Protein AF-A0A5M3X8I7-F1 (afdb_monomer)

Structure (mmCIF, N/CA/C/O backbone):
data_AF-A0A5M3X8I7-F1
#
_entry.id   AF-A0A5M3X8I7-F1
#
loop_
_atom_site.group_PDB
_atom_site.id
_atom_site.type_symbol
_atom_site.label_atom_id
_atom_site.label_alt_id
_atom_site.label_comp_id
_atom_site.label_asym_id
_atom_site.label_entity_id
_atom_site.label_seq_id
_atom_site.pdbx_PDB_ins_code
_atom_site.Cartn_x
_atom_site.Cartn_y
_atom_site.Cartn_z
_atom_site.occupancy
_atom_site.B_iso_or_equiv
_atom_site.auth_seq_id
_atom_site.auth_comp_id
_atom_site.auth_asym_id
_atom_site.auth_atom_id
_atom_site.pdbx_PDB_model_num
ATOM 1 N N . MET A 1 1 ? 16.905 9.679 -18.415 1.00 58.31 1 MET A N 1
ATOM 2 C CA . MET A 1 1 ? 16.364 8.327 -18.148 1.00 58.31 1 MET A CA 1
ATOM 3 C C . MET A 1 1 ? 16.527 7.873 -16.680 1.00 58.3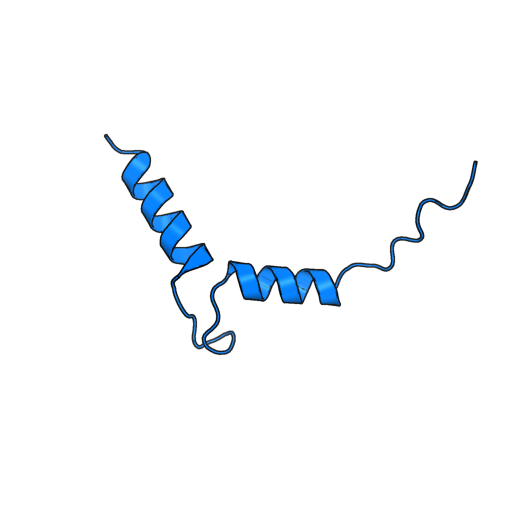1 1 MET A C 1
ATOM 5 O O . MET A 1 1 ? 16.861 6.725 -16.449 1.00 58.31 1 MET A O 1
ATOM 9 N N . ARG A 1 2 ? 16.303 8.728 -15.662 1.00 61.12 2 ARG A N 1
ATOM 10 C CA . ARG A 1 2 ? 16.466 8.337 -14.232 1.00 61.12 2 ARG A CA 1
ATOM 11 C C . ARG A 1 2 ? 15.227 8.586 -13.355 1.00 61.12 2 ARG A C 1
ATOM 13 O O . ARG A 1 2 ? 15.187 8.128 -12.227 1.00 61.12 2 ARG A O 1
ATOM 20 N N . ARG A 1 3 ? 14.226 9.319 -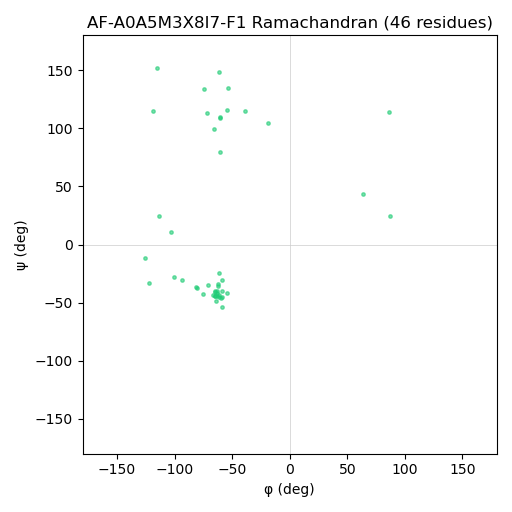13.861 1.00 61.44 3 ARG A N 1
ATOM 21 C CA . ARG A 1 3 ? 13.032 9.718 -13.092 1.00 61.44 3 ARG A CA 1
ATOM 22 C C . ARG A 1 3 ? 11.844 8.761 -13.248 1.00 61.44 3 ARG A C 1
ATOM 24 O O . ARG A 1 3 ? 11.111 8.602 -12.286 1.00 61.44 3 ARG A O 1
ATOM 31 N N . LEU A 1 4 ? 11.695 8.102 -14.406 1.00 69.50 4 LEU A N 1
ATOM 32 C CA . LEU A 1 4 ? 10.613 7.130 -14.634 1.00 69.50 4 LEU A CA 1
ATOM 33 C C . LEU A 1 4 ? 10.748 5.915 -13.710 1.00 69.50 4 LEU A C 1
ATOM 35 O O . LEU A 1 4 ? 9.823 5.642 -12.968 1.00 69.50 4 LEU A O 1
ATOM 39 N N . ALA A 1 5 ? 11.940 5.315 -13.628 1.00 73.88 5 ALA A N 1
ATOM 40 C CA . ALA A 1 5 ? 12.179 4.151 -12.768 1.00 73.88 5 ALA A CA 1
ATOM 41 C C . ALA A 1 5 ? 11.892 4.407 -11.274 1.00 73.88 5 ALA A C 1
ATOM 43 O O . ALA A 1 5 ? 11.506 3.495 -10.551 1.00 73.88 5 ALA A O 1
ATOM 44 N N . ALA A 1 6 ? 12.074 5.646 -10.800 1.00 86.81 6 ALA A N 1
ATOM 45 C CA . ALA A 1 6 ? 11.729 6.012 -9.428 1.00 86.81 6 ALA A CA 1
ATOM 46 C C . ALA A 1 6 ? 10.211 6.161 -9.247 1.00 86.81 6 ALA A C 1
ATOM 48 O O . ALA A 1 6 ? 9.675 5.679 -8.258 1.00 86.81 6 ALA A O 1
ATOM 49 N N . ALA A 1 7 ? 9.525 6.793 -10.205 1.00 89.62 7 ALA A N 1
ATOM 50 C CA . ALA A 1 7 ? 8.071 6.920 -10.179 1.00 89.62 7 ALA A CA 1
ATOM 51 C C . ALA A 1 7 ? 7.378 5.552 -10.304 1.00 89.62 7 ALA A C 1
ATOM 53 O O . ALA A 1 7 ? 6.453 5.280 -9.553 1.00 89.62 7 ALA A O 1
ATOM 54 N N . GLU A 1 8 ? 7.877 4.672 -11.173 1.00 91.69 8 GLU A N 1
ATOM 55 C CA . GLU A 1 8 ? 7.381 3.300 -11.338 1.00 91.69 8 GLU A CA 1
ATOM 56 C C . GLU A 1 8 ? 7.580 2.465 -10.067 1.00 91.69 8 GLU A C 1
ATOM 58 O O . GLU A 1 8 ? 6.694 1.713 -9.671 1.00 91.69 8 GLU A O 1
ATOM 63 N N . TRP A 1 9 ? 8.721 2.620 -9.385 1.00 92.94 9 TRP A N 1
ATOM 64 C CA . TRP A 1 9 ? 8.943 1.940 -8.109 1.00 92.94 9 TRP A CA 1
ATOM 65 C C . TRP A 1 9 ? 8.000 2.446 -7.013 1.00 92.94 9 TRP A C 1
ATOM 67 O O . TRP A 1 9 ? 7.456 1.637 -6.265 1.00 92.94 9 TRP A O 1
ATOM 77 N N . VAL A 1 10 ? 7.803 3.766 -6.919 1.00 93.69 10 VAL A N 1
ATOM 78 C CA . VAL A 1 10 ? 6.886 4.374 -5.941 1.00 93.69 10 VAL A CA 1
ATOM 79 C C . VAL A 1 10 ? 5.450 3.927 -6.197 1.00 93.69 10 VAL A C 1
ATOM 81 O O . VAL A 1 10 ? 4.766 3.545 -5.252 1.00 93.69 10 VAL A O 1
ATOM 84 N N . ASP A 1 11 ? 5.016 3.924 -7.457 1.00 94.06 11 ASP A N 1
ATOM 85 C CA . ASP A 1 11 ? 3.685 3.463 -7.849 1.00 94.06 11 ASP A CA 1
ATOM 86 C C . ASP A 1 11 ? 3.463 2.005 -7.427 1.00 94.06 11 ASP A C 1
ATOM 88 O O . ASP A 1 11 ? 2.565 1.723 -6.638 1.00 94.06 11 ASP A O 1
ATOM 92 N N . TRP A 1 12 ? 4.358 1.093 -7.821 1.00 94.75 12 TRP A N 1
ATOM 93 C CA . TRP A 1 12 ? 4.261 -0.315 -7.425 1.00 94.75 12 TRP A CA 1
ATOM 94 C C . TRP A 1 12 ? 4.283 -0.509 -5.901 1.00 94.75 12 TRP A C 1
ATOM 96 O O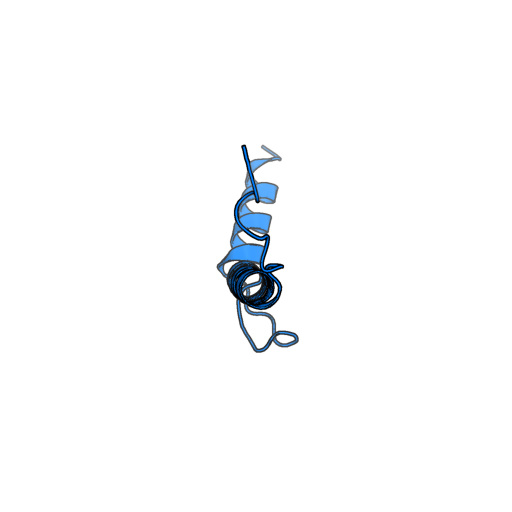 . TRP A 1 12 ? 3.542 -1.339 -5.363 1.00 94.75 12 TRP A O 1
ATOM 106 N N . PHE A 1 13 ? 5.126 0.246 -5.191 1.00 94.12 13 PHE A N 1
ATOM 107 C CA . PHE A 1 13 ? 5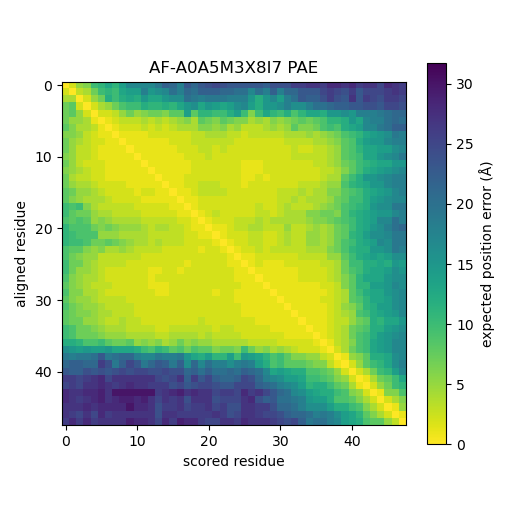.221 0.168 -3.737 1.00 94.12 13 PHE A CA 1
ATOM 108 C C . PHE A 1 13 ? 3.911 0.579 -3.056 1.00 94.12 13 PHE A C 1
ATOM 110 O O . PHE A 1 13 ? 3.507 -0.086 -2.104 1.00 94.12 13 PHE A O 1
ATOM 117 N N . ASN A 1 14 ? 3.251 1.632 -3.540 1.00 95.31 14 ASN A N 1
ATOM 118 C CA . ASN A 1 14 ? 2.040 2.174 -2.926 1.00 95.31 14 ASN A CA 1
ATOM 119 C C . ASN A 1 14 ? 0.772 1.392 -3.297 1.00 95.31 14 ASN A C 1
ATOM 121 O O . ASN A 1 14 ? -0.082 1.199 -2.432 1.00 95.31 14 ASN A O 1
ATOM 125 N N . THR A 1 15 ? 0.664 0.922 -4.545 1.00 94.88 15 THR A N 1
ATOM 126 C CA . THR A 1 15 ? -0.588 0.365 -5.093 1.00 94.88 15 THR A CA 1
ATOM 127 C C . THR A 1 15 ? -0.631 -1.161 -5.102 1.00 94.88 15 THR A C 1
ATOM 129 O O . THR A 1 15 ? -1.703 -1.755 -5.052 1.00 94.88 15 THR A O 1
ATOM 132 N N . THR A 1 16 ? 0.528 -1.824 -5.185 1.00 92.69 16 THR A N 1
ATOM 133 C CA . THR A 1 16 ? 0.591 -3.261 -5.510 1.00 92.69 16 THR A CA 1
ATOM 134 C C . THR A 1 16 ? 1.302 -4.090 -4.442 1.00 92.69 16 THR A C 1
ATOM 136 O O . THR A 1 16 ? 0.968 -5.256 -4.220 1.00 92.69 16 THR A O 1
ATOM 139 N N . ARG A 1 17 ? 2.313 -3.532 -3.769 1.00 93.81 17 ARG A N 1
ATOM 140 C CA . ARG A 1 17 ? 3.112 -4.279 -2.794 1.00 93.81 17 ARG A CA 1
ATOM 141 C C . ARG A 1 17 ? 2.317 -4.551 -1.513 1.00 93.81 17 ARG A C 1
ATOM 143 O O . ARG A 1 17 ? 2.082 -3.654 -0.712 1.00 93.81 17 ARG A O 1
ATOM 150 N N . LEU A 1 18 ? 2.013 -5.821 -1.258 1.00 94.50 18 LEU A N 1
ATOM 151 C CA . LEU A 1 18 ? 1.371 -6.248 -0.013 1.00 94.50 18 LEU A CA 1
ATOM 152 C C . LEU A 1 18 ? 2.357 -6.234 1.158 1.00 94.50 18 LEU A C 1
ATOM 154 O O . LEU A 1 18 ? 3.471 -6.760 1.055 1.00 94.50 18 LEU A O 1
ATOM 158 N N . HIS A 1 19 ? 1.931 -5.678 2.292 1.00 90.69 19 HIS A N 1
ATOM 159 C CA . HIS A 1 19 ? 2.780 -5.543 3.471 1.00 90.69 19 HIS A CA 1
ATOM 160 C C . HIS A 1 19 ? 2.207 -6.312 4.673 1.00 90.69 19 HIS A C 1
ATOM 162 O O . HIS A 1 19 ? 1.153 -5.980 5.213 1.00 90.69 19 HIS A O 1
ATOM 168 N N . SER A 1 20 ? 2.918 -7.346 5.136 1.00 91.81 20 SER A N 1
ATOM 169 C CA . SER A 1 20 ? 2.442 -8.247 6.202 1.00 91.81 20 SER A CA 1
ATOM 170 C C . SER A 1 20 ? 2.210 -7.544 7.544 1.00 91.81 20 SER A C 1
ATOM 172 O O . SER A 1 20 ? 1.263 -7.875 8.249 1.00 91.81 20 SER A O 1
ATOM 174 N N . ALA A 1 21 ? 3.025 -6.533 7.868 1.00 90.25 21 ALA A N 1
ATOM 175 C CA . ALA A 1 21 ? 2.883 -5.747 9.101 1.00 90.25 21 ALA A CA 1
ATOM 176 C C . ALA A 1 21 ? 1.548 -4.983 9.220 1.00 90.25 21 ALA A C 1
ATOM 178 O O . ALA A 1 21 ? 1.119 -4.698 10.331 1.00 90.25 21 ALA A O 1
ATOM 179 N N . ILE A 1 22 ? 0.894 -4.677 8.095 1.00 90.06 22 ILE A N 1
ATOM 180 C CA . ILE A 1 22 ? -0.401 -3.975 8.036 1.00 90.06 22 ILE A CA 1
ATOM 181 C C . ILE A 1 22 ? -1.511 -4.887 7.494 1.00 90.06 22 ILE A C 1
ATOM 183 O O . ILE A 1 22 ? -2.501 -4.421 6.944 1.00 90.06 22 ILE A O 1
ATOM 187 N N . GLY A 1 23 ? -1.348 -6.207 7.637 1.00 91.12 23 GLY A N 1
ATOM 188 C CA . GLY A 1 23 ? -2.394 -7.172 7.295 1.00 91.12 23 GLY A CA 1
ATOM 189 C C . GLY A 1 23 ? -2.417 -7.621 5.834 1.00 91.12 23 GLY A C 1
ATOM 190 O O . GLY A 1 23 ? -3.448 -8.100 5.382 1.00 91.12 23 GLY A O 1
ATOM 191 N N . HIS A 1 24 ? -1.289 -7.542 5.119 1.00 94.12 24 HIS A N 1
ATOM 192 C CA . HIS A 1 24 ? -1.177 -7.913 3.698 1.00 94.12 24 HIS A CA 1
ATOM 193 C C . HIS A 1 24 ? -2.030 -7.035 2.777 1.00 94.12 24 HIS A C 1
ATOM 195 O O . HIS A 1 24 ? -2.657 -7.529 1.847 1.00 94.12 24 HIS A O 1
ATOM 201 N N . MET A 1 25 ? -2.010 -5.730 3.030 1.00 93.25 25 MET A N 1
ATOM 202 C CA . MET A 1 25 ? -2.687 -4.707 2.237 1.00 93.25 25 MET A CA 1
ATOM 203 C C . MET A 1 25 ? -1.651 -3.767 1.592 1.00 93.25 25 MET A C 1
ATOM 205 O O . MET A 1 25 ? -0.551 -3.628 2.151 1.00 93.25 25 MET A O 1
ATOM 209 N N . PRO A 1 26 ? -1.947 -3.150 0.431 1.00 95.38 26 PRO A N 1
ATOM 210 C CA . PRO A 1 26 ? -1.139 -2.061 -0.107 1.00 95.38 26 PRO A CA 1
ATOM 211 C C . PRO A 1 26 ? -1.112 -0.842 0.835 1.00 95.38 26 PRO A C 1
ATOM 213 O O . PRO A 1 26 ? -2.101 -0.581 1.525 1.00 95.38 26 PRO A O 1
ATOM 216 N N . PRO A 1 27 ? -0.013 -0.065 0.864 1.00 94.88 27 PRO A N 1
ATOM 217 C CA . PRO A 1 27 ? 0.072 1.151 1.671 1.00 94.88 27 PRO A CA 1
ATOM 218 C C . PRO A 1 27 ? -1.053 2.159 1.409 1.00 94.88 27 PRO A C 1
ATOM 220 O O . PRO A 1 27 ? -1.600 2.694 2.368 1.00 94.88 27 PRO A O 1
ATOM 223 N N . GLU A 1 28 ? -1.439 2.380 0.148 1.00 95.69 28 GLU A N 1
ATOM 224 C CA . GLU A 1 28 ? -2.490 3.348 -0.205 1.00 95.69 28 GLU A CA 1
ATOM 225 C C . GLU A 1 28 ? -3.848 2.987 0.416 1.00 95.69 28 GLU A C 1
ATOM 227 O O . GLU A 1 28 ? -4.519 3.837 1.000 1.00 95.69 28 GLU A O 1
ATOM 232 N N . GLU A 1 29 ? -4.241 1.713 0.346 1.00 93.69 29 GLU A N 1
ATOM 233 C CA . GLU A 1 29 ? -5.495 1.243 0.942 1.00 93.69 29 GLU A CA 1
ATOM 234 C C . GLU A 1 29 ? -5.473 1.367 2.471 1.00 93.69 29 GLU A C 1
ATOM 236 O O . GLU A 1 29 ? -6.457 1.789 3.084 1.00 93.69 29 GLU A O 1
ATOM 241 N N . PHE A 1 30 ? -4.337 1.051 3.099 1.00 94.56 30 PHE A N 1
ATOM 242 C CA . PHE A 1 30 ? -4.185 1.188 4.543 1.00 94.56 30 PHE A CA 1
ATOM 243 C C . PHE A 1 30 ? -4.267 2.652 4.989 1.00 94.56 30 PHE A C 1
ATOM 245 O O . PHE A 1 30 ? -4.968 2.958 5.955 1.00 94.56 30 PHE A O 1
ATOM 252 N N . GLU A 1 31 ? -3.600 3.563 4.280 1.00 92.81 31 GLU A N 1
ATOM 253 C CA . GLU A 1 31 ? -3.683 5.001 4.543 1.00 92.81 31 GLU A CA 1
ATOM 254 C C . GLU A 1 31 ? -5.112 5.519 4.358 1.00 92.81 31 GLU A C 1
ATOM 256 O O . GLU A 1 31 ? -5.611 6.245 5.217 1.00 92.81 31 GLU A O 1
ATOM 261 N N . ALA A 1 32 ? -5.815 5.099 3.302 1.00 92.38 32 ALA A N 1
ATOM 262 C CA . ALA A 1 32 ? -7.206 5.481 3.069 1.00 92.38 32 ALA A CA 1
ATOM 263 C C . ALA A 1 32 ? -8.124 5.062 4.231 1.00 92.38 32 ALA A C 1
ATOM 265 O O . ALA A 1 32 ? -8.922 5.870 4.713 1.00 92.38 32 ALA A O 1
ATOM 266 N N . LEU A 1 33 ? -7.981 3.830 4.730 1.00 93.00 33 LEU A N 1
ATOM 267 C CA . LEU A 1 33 ? -8.715 3.357 5.906 1.00 93.00 33 LEU A CA 1
ATOM 268 C C . LEU A 1 33 ? -8.326 4.131 7.168 1.00 93.00 33 LEU A C 1
ATOM 270 O O . LEU A 1 33 ? -9.200 4.534 7.936 1.00 93.00 33 LEU A O 1
ATOM 274 N N . TYR A 1 34 ? -7.029 4.366 7.371 1.00 91.00 34 TYR A N 1
ATOM 275 C CA . TYR A 1 34 ? -6.523 5.118 8.512 1.00 91.00 34 TYR A CA 1
ATOM 276 C C . TYR A 1 34 ? -7.085 6.543 8.533 1.00 91.00 34 TYR A C 1
ATOM 278 O O . TYR A 1 34 ? -7.552 6.991 9.577 1.00 91.00 34 TYR A O 1
ATOM 286 N N . TYR A 1 35 ? -7.097 7.248 7.400 1.00 89.44 35 TYR A N 1
ATOM 287 C CA . TYR A 1 35 ? -7.668 8.591 7.310 1.00 89.44 35 TYR A CA 1
ATOM 288 C C . TYR A 1 35 ? -9.191 8.585 7.412 1.00 89.44 35 TYR A C 1
ATOM 290 O O . TYR A 1 35 ? -9.738 9.489 8.026 1.00 89.44 35 TYR A O 1
ATOM 298 N N . ALA A 1 36 ? -9.893 7.580 6.887 1.00 88.81 36 ALA A N 1
ATOM 299 C CA . ALA A 1 36 ? -11.339 7.469 7.084 1.00 88.81 36 ALA A CA 1
ATOM 300 C C . ALA A 1 36 ? -11.712 7.288 8.568 1.00 88.81 36 ALA A C 1
ATOM 302 O O . ALA A 1 36 ? -12.727 7.811 9.019 1.00 88.81 36 ALA A O 1
ATOM 303 N N . GLN A 1 37 ? -10.887 6.570 9.335 1.00 87.50 37 GLN A N 1
ATOM 304 C CA . GLN A 1 37 ? -11.094 6.343 10.770 1.00 87.50 37 GLN A CA 1
ATOM 305 C C . GLN A 1 37 ? -10.631 7.517 11.639 1.00 87.50 37 GLN A C 1
ATOM 307 O O . GLN A 1 37 ? -11.249 7.803 12.661 1.00 87.50 37 GLN A O 1
ATOM 312 N N . ASN A 1 38 ? -9.537 8.173 11.247 1.00 81.81 38 ASN A N 1
ATOM 313 C CA . ASN A 1 38 ? -8.907 9.258 12.002 1.00 81.81 38 ASN A CA 1
ATOM 314 C C . ASN A 1 38 ? -9.211 10.641 11.439 1.00 81.81 38 ASN A C 1
ATOM 316 O O . ASN A 1 38 ? -8.575 11.610 11.856 1.00 81.81 38 ASN A O 1
ATOM 320 N N . GLN A 1 39 ? -10.154 10.755 10.504 1.00 69.88 39 GLN A N 1
ATOM 321 C CA . GLN A 1 39 ? -10.719 12.046 10.158 1.00 69.88 39 GLN A CA 1
ATOM 322 C C . GLN A 1 39 ? -11.233 12.647 11.467 1.00 69.88 39 GLN A C 1
ATOM 324 O O . GLN A 1 39 ? -12.133 12.072 12.091 1.00 69.88 39 GLN A O 1
ATOM 329 N N . PRO A 1 40 ? -10.663 13.777 11.927 1.00 61.94 40 PRO A N 1
ATOM 330 C CA . PRO A 1 40 ? -11.356 14.564 12.919 1.00 61.94 40 PRO A CA 1
ATOM 331 C C . PRO A 1 40 ? -12.734 14.812 12.313 1.00 61.94 40 PRO A C 1
ATOM 333 O O . PRO A 1 40 ? -12.835 15.130 11.124 1.00 61.94 40 PRO A O 1
ATOM 336 N N . ASN A 1 41 ? -13.796 14.640 13.097 1.00 61.50 41 ASN A N 1
ATOM 337 C CA . ASN A 1 41 ? -15.058 15.285 12.773 1.00 61.50 41 ASN A CA 1
ATOM 338 C C . ASN A 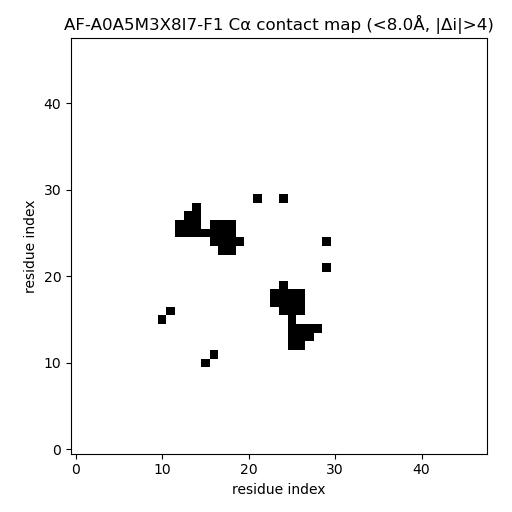1 41 ? -14.764 16.788 12.791 1.00 61.50 41 ASN A C 1
ATOM 340 O O . ASN A 1 41 ? -14.988 17.438 13.806 1.00 61.50 41 ASN A O 1
ATOM 344 N N . GLU A 1 42 ? -14.176 17.321 11.722 1.00 60.75 42 GLU A N 1
ATOM 345 C CA . GLU A 1 42 ? -14.101 18.743 11.472 1.00 60.75 42 GLU A CA 1
ATOM 346 C C . GLU A 1 42 ? -15.568 19.159 11.397 1.00 60.75 42 GLU A C 1
ATOM 348 O O . GLU A 1 42 ? -16.274 18.722 10.477 1.00 60.75 42 GLU A O 1
ATOM 353 N N . PRO A 1 43 ? -16.100 19.909 12.380 1.00 56.59 43 PRO A N 1
ATOM 354 C CA . PRO A 1 43 ? -17.417 20.474 12.207 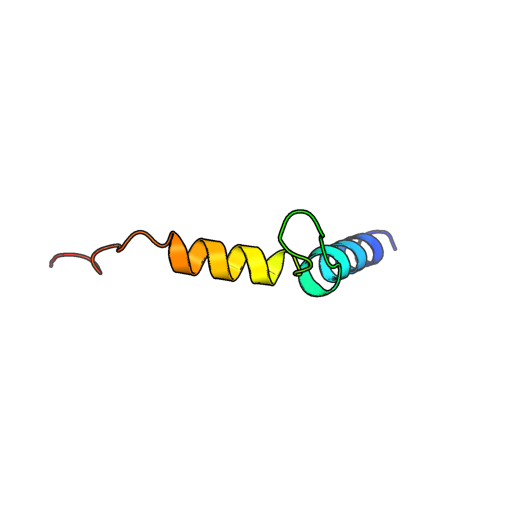1.00 56.59 43 PRO A CA 1
ATOM 355 C C . PRO A 1 43 ? -17.307 21.376 10.982 1.00 56.59 43 PRO A C 1
ATOM 357 O O . PRO A 1 43 ? -16.625 22.401 11.024 1.00 56.59 43 PRO A O 1
ATOM 360 N N . ILE A 1 44 ? -17.929 20.936 9.880 1.00 60.09 44 ILE A N 1
ATOM 361 C CA . ILE A 1 44 ? -18.108 21.696 8.644 1.00 60.09 44 ILE A CA 1
ATOM 362 C C . ILE A 1 44 ? -18.395 23.131 9.066 1.00 60.09 44 ILE A C 1
ATOM 364 O O . ILE A 1 44 ? -19.382 23.359 9.766 1.00 60.09 44 ILE A O 1
ATOM 368 N N . GLY A 1 45 ? -17.464 24.027 8.725 1.00 64.38 45 GLY A N 1
ATOM 369 C CA . GLY A 1 45 ? -17.285 25.354 9.311 1.00 64.38 45 GLY A CA 1
ATOM 370 C C . GLY A 1 45 ? -18.501 25.892 10.060 1.00 64.38 45 GLY A C 1
ATOM 371 O O . GLY A 1 45 ? -19.468 26.351 9.449 1.00 64.38 45 GLY A O 1
ATOM 372 N N . ILE A 1 46 ? -18.437 25.865 11.393 1.00 57.72 46 ILE A N 1
ATOM 373 C CA . ILE A 1 46 ? -19.387 26.610 12.212 1.00 57.72 46 ILE A CA 1
ATOM 374 C C . ILE A 1 46 ? -19.188 28.117 11.995 1.00 57.72 46 ILE A C 1
ATOM 376 O O . ILE A 1 46 ? -18.366 28.755 12.641 1.00 57.72 46 ILE A O 1
ATOM 380 N N . ASN A 1 47 ? -20.071 28.640 11.144 1.00 51.84 47 ASN A N 1
ATOM 381 C CA . ASN A 1 47 ? -20.684 29.970 11.148 1.00 51.84 47 ASN A CA 1
ATOM 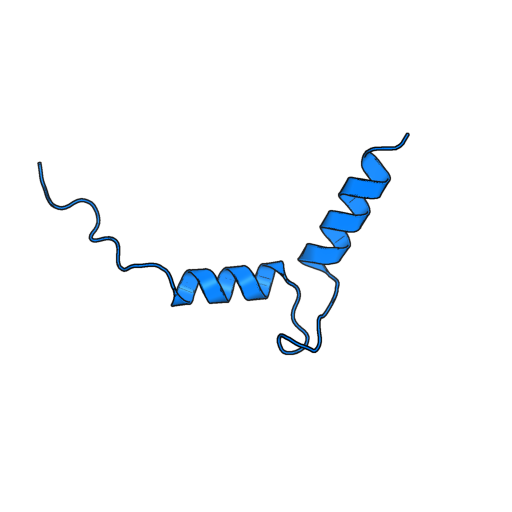382 C C . ASN A 1 47 ? -19.961 31.154 10.481 1.00 51.84 47 ASN A C 1
ATOM 384 O O . ASN A 1 47 ? -18.997 31.692 11.009 1.00 51.84 47 ASN A O 1
ATOM 388 N N . ARG A 1 48 ? -20.641 31.604 9.411 1.00 58.97 48 ARG A N 1
ATOM 389 C CA . ARG A 1 48 ? -21.067 32.978 9.070 1.00 58.97 48 ARG A CA 1
ATOM 390 C C . ARG A 1 48 ? -20.011 34.068 8.906 1.00 58.97 48 ARG A C 1
ATOM 392 O O . ARG A 1 48 ? -19.452 34.519 9.923 1.00 58.97 48 ARG A O 1
#

Mean predicted aligned error: 9.08 Å

Organism: NCBI:txid90975

Foldseek 3Di:
DPVVVVVVVVCCQQQPQFDVVQPGHHNVVSVVVVCVVPVDVPVPDPDD

Radius of gyration: 16.46 Å; Cα contacts (8 Å, |Δi|>4): 26; chains: 1; bounding box: 38×41×31 Å

InterPro domains:
  IPR001584 Integrase, catalytic core [PF13683] (3-27)
  IPR012337 Ribonuclease H-like superfamily [SSF53098] (5-38)

pLDDT: mean 82.69, std 14.57, range [51.84, 95.69]

Solvent-accessible surface area (backbone atoms only — not comparable to full-atom values): 3010 Å² total; per-residue (Å²): 145,72,62,62,70,53,51,53,49,52,48,42,48,34,71,64,42,63,34,70,96,72,74,56,38,24,53,53,62,51,50,54,52,50,47,68,71,63,53,70,85,68,69,76,79,85,73,134

Secondary structure (DSSP, 8-state):
--SHHHHHHHHHHHHT--BGGGTSB-HHHHHHHHHHHH-----TT---

Sequence (48 aa):
MRRLAAAEWVDWFNTTRLHSAIGHMPPEEFEALYYAQNQPNEPIGINR

=== Feature glossary ===
The record interleaves many kinds of information about one protein. Here is each kind framed as the question it answers.

Q: What known structures does this most resemble?
A: Structural nearest neighbors (via Foldseek easy-search vs the PDB). Reported per hit: target PDB id, E-value, and alignment TM-score. A TM-score above ~0.5 is the conventional threshold for 'same fold'.

Q: Where is each backbone atom in 3D?
A: The mmCIF table is the protein's shape written out atom by atom. For each backbone N, Cα, C, and carbonyl O, it records an (x, y, z) coordinate triple in Å plus the residue type, chain letter, and residue number.

Q: What are the backbone torsion angles?
A: The φ/ψ torsion pair specifies the backbone conformation at each residue. φ rotates about the N–Cα bond, ψ about the Cα–C bond. Steric clashes forbid most of the (φ, ψ) plane — the allowed regions (α-helix basin, β-sheet basin, left-handed helix) are the Ramachandran-allowed regions.

Q: Which residues are buried vs exposed?
A: Solvent-accessible surface area (SASA) is the area in Å² traced out by the centre of a 1.4 Å probe sphere (a water molecule) rolled over the protein's van der Waals surface (Shrake–Rupley / Lee–Richards construction). Buried residues have near-zero SASA; fully exposed residues can exceed 200 Å². The total SASA scales roughly with the number of surface residues.

Q: How confident is the AlphaFold model at each residue?
A: pLDDT is the predicted lDDT-Cα score: AlphaFold's confidence that the local environment of each residue (all inter-atomic distances within 15 Å) is correctly placed. It is a per-residue number between 0 and 100, with higher meaning more reliable.

Q: What does the local fold look like, residue by residue?
A: 3Di is Foldseek's structural alphabet. Each residue is assigned one of twenty discrete states based on how its Cα sits relative to its spatia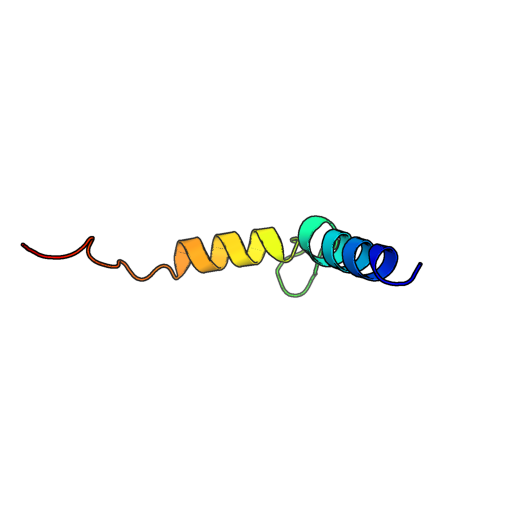l (not sequential) neighbors. Aligning 3Di strings finds structural homologs roughly as well as full 3D superposition, but orders of magnitude faster.

Q: How big and how compact is the whole molecule?
A: Radius of gyration (Rg) is the root-mean-square distance of Cα atoms from their centroid — a single number for overall size and compactness. A globular domain of N residues has Rg ≈ 2.2·N^0.38 Å; an extended or disordered chain has a much larger Rg. The Cα contact count is the number of residue pairs whose Cα atoms are within 8 Å and are more than four positions apart in sequence — a standard proxy for tertiary packing density. The bounding box is the smallest axis-aligned box enclosing all Cα atoms.

Q: Which residues are in helices, strands, or loops?
A: DSSP 8-state secondary structure assigns each residue one of H (α-helix), G (3₁₀-helix), I (π-helix), E (extended β-strand), B (isolated β-bridge), T (hydrogen-bonded turn), S (bend), or '-' (coil). The assignment is computed from backbone hydrogen-bond geometry via the Kabsch–Sander algorithm.

Q: How mobile is each atom in the crystal?
A: Crystallographic B-factors measure how much each atom's electron density is smeared out, in Å². They rise in mobile loops and surface residues and fall in the buried interior. In AlphaFold models this column is repurposed to hold pLDDT instead.

Q: What if only a Cα trace is available?
A: P-SEA three-state annotation labels each residue as helix, strand, or coil based purely on the geometry of the Cα trace. It serves as a fallback when the full backbone (and thus DSSP) is unavailable.

Q: What family and function is it annotated with?
A: Database cross-references. InterPro integrates a dozen domain/family signature databases into unified entries with residue-range hits. GO terms attach function/process/location labels with evidence codes. CATH codes position the fold in a four-level structural taxonomy. Organism is the NCBI-taxonomy species name.

Q: Are the domains correctly placed relative to each other?
A: Predicted Aligned Error (PAE) is an AlphaFold confidence matrix: entry (i, j) is the expected error in the position of residue j, in ångströms, when the prediction is superimposed on the true structure at residue i. Low PAE within a block of residues means that block is internally rigid and well-predicted; high PAE between two blocks means their relative placement is uncertain even if each block individually is confident.

Q: What do the diagnostic plots show?
A: Three diagnostic plots accompany the record. The Cα contact map visualizes the tertiary structure as a 2D adjacency matrix (8 Å cutoff, sequence-local contacts suppressed). The Ramachandran plot shows the distribution of backbone (φ, ψ) torsions, with points in the α and β basins reflecting secondary structure content. The PAE plot shows AlphaFold's inter-residue confidence as a color matrix.

Q: What is the amino-acid chain?
A: Primary structure: the covalent order of the twenty standard amino acids along the backbone. Two proteins with the same sequence will (almost always) fold to the same structure; two with 30% identity often share a fold but not the details.

Q: What do the rendered images show?
A: The six renders are orthographic views along the three Cartesian axes in both directions. Representation (cartoon, sticks, or surface) and color scheme (sequence-rainbow or by-chain) vary across proteins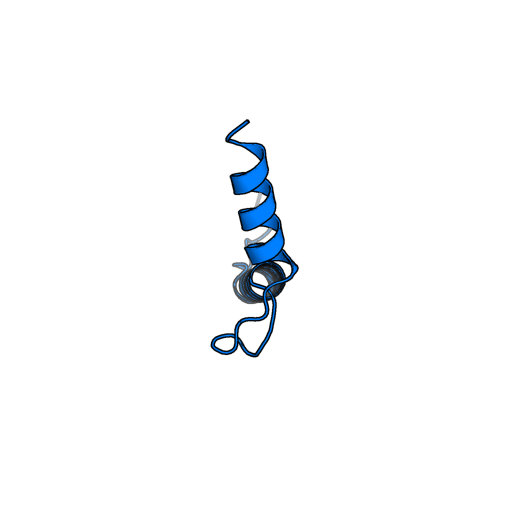 so the training set covers all the common visualization conventions.